Protein AF-A0A377DMY7-F1 (afdb_monomer)

Nearest PDB structures (foldseek):
  2g7j-assembly1_A  TM=8.864E-01  e=1.315E-08  Salmonella enterica 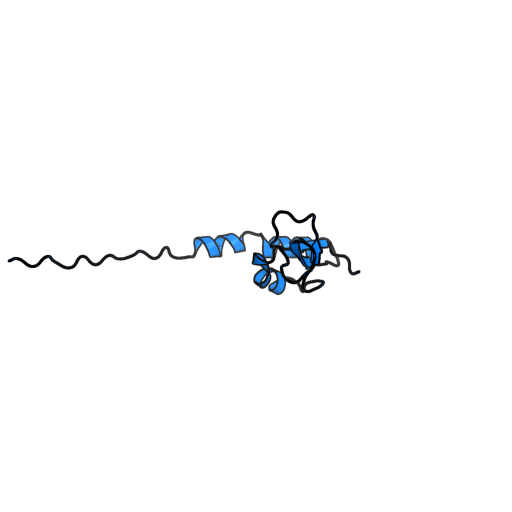subsp. enterica serovar Typhimurium str. LT2
  3ta1-assembly2_E  TM=4.913E-01  e=4.124E-01  Archaeoglobus fulgidus DSM 4304
  7u8r-assembly1_a  TM=4.208E-01  e=3.130E+00  Sus scrofa

Organism: Escherichia coli (NCBI:txid562)

InterPro domains:
  IPR018994 Protein of unknown function DUF2002 [PF09400] (1-67)

Secondary structure (DSSP, 8-state):
-----EEE-GGGHHHHHHH---SSS-EEETT-SSSPB-TTSSS--EEEEEE--SSHHHHHHHHHHHHSTHHHHHHHTS--------PPPPPP-

Mean predicted aligned error: 11.53 Å

Solvent-accessible surface area (backbone atoms only — not comparable to full-atom values): 5966 Å² total; per-residue (Å²): 135,78,68,66,73,48,70,40,58,65,93,44,45,75,64,49,53,77,71,45,72,59,73,44,88,66,43,76,38,70,84,48,83,91,40,56,72,39,83,89,53,99,54,92,23,14,35,27,33,28,30,50,59,97,44,69,69,56,45,53,53,46,49,44,73,68,70,30,74,74,60,53,53,64,67,70,65,57,76,77,79,76,80,76,78,78,82,75,82,83,80,88,128

Sequence (93 aa):
MGRTALVIHPTLKERSSTLAEPASDIKTCDHYQQFPLYLAGERHEHYGIPHGFSSRVALERYLNGLFGEASLKTRLAMPVAKRRVRLLPAGNG

pLDDT: mean 82.07, std 18.34, range [42.47, 97.31]

Radius of gyration: 21.54 Å; Cα contacts (8 Å, |Δi|>4): 104; chains: 1; bounding box: 71×44×38 Å

Structure (mmCIF, N/CA/C/O backbone):
data_AF-A0A377DMY7-F1
#
_entry.id   AF-A0A377DMY7-F1
#
loop_
_atom_site.group_PDB
_atom_site.id
_atom_site.type_symbol
_atom_site.label_atom_id
_atom_site.label_alt_id
_atom_site.label_comp_id
_atom_site.label_asym_id
_atom_site.label_entity_id
_atom_site.label_seq_id
_atom_site.pdbx_PDB_ins_code
_atom_site.Cartn_x
_atom_site.Cartn_y
_atom_site.Cartn_z
_atom_site.occupancy
_atom_site.B_iso_or_equiv
_atom_site.auth_seq_id
_atom_site.auth_comp_id
_atom_site.auth_asym_id
_atom_site.auth_atom_id
_atom_site.pdbx_PDB_model_num
ATOM 1 N N . MET A 1 1 ? 11.639 -5.507 -11.627 1.00 51.09 1 MET A N 1
ATOM 2 C CA . MET A 1 1 ? 10.595 -5.826 -10.628 1.00 51.09 1 MET A CA 1
ATOM 3 C C . MET A 1 1 ? 11.147 -5.495 -9.246 1.00 51.09 1 MET A C 1
ATOM 5 O O . MET A 1 1 ? 11.839 -6.317 -8.658 1.00 51.09 1 MET A O 1
ATOM 9 N N . GLY A 1 2 ? 10.970 -4.254 -8.778 1.00 56.12 2 GLY A N 1
ATOM 10 C CA . GLY A 1 2 ? 11.382 -3.863 -7.424 1.00 56.12 2 GLY A CA 1
ATOM 11 C C . GLY A 1 2 ? 10.622 -4.679 -6.373 1.00 56.12 2 GLY A C 1
ATOM 12 O O . GLY A 1 2 ? 9.496 -5.099 -6.622 1.00 56.12 2 GLY A O 1
ATOM 13 N N . ARG A 1 3 ? 11.248 -4.953 -5.224 1.00 75.38 3 ARG A N 1
ATOM 14 C CA . ARG A 1 3 ? 10.693 -5.791 -4.148 1.00 75.38 3 ARG A CA 1
ATOM 15 C C . ARG A 1 3 ? 9.424 -5.152 -3.566 1.00 75.38 3 ARG A C 1
ATOM 17 O O . ARG A 1 3 ? 9.512 -4.331 -2.658 1.00 75.38 3 ARG A O 1
ATOM 24 N N . THR A 1 4 ? 8.251 -5.513 -4.084 1.00 82.00 4 THR A N 1
ATOM 25 C CA . THR A 1 4 ? 6.975 -5.203 -3.427 1.00 82.00 4 THR A CA 1
ATOM 26 C C . THR A 1 4 ? 6.898 -6.019 -2.144 1.00 82.00 4 THR A C 1
ATOM 28 O O . THR A 1 4 ? 6.893 -7.246 -2.191 1.00 82.00 4 THR A O 1
ATOM 31 N N . ALA A 1 5 ? 6.863 -5.338 -1.005 1.00 86.25 5 ALA A N 1
ATOM 32 C CA . ALA A 1 5 ? 6.738 -5.969 0.306 1.00 86.25 5 ALA A CA 1
ATOM 33 C C . ALA A 1 5 ? 5.286 -5.955 0.805 1.00 86.25 5 ALA A C 1
ATOM 35 O O . ALA A 1 5 ? 4.889 -6.831 1.567 1.00 86.25 5 ALA A O 1
ATOM 36 N N . LEU A 1 6 ? 4.500 -4.964 0.376 1.00 93.88 6 LEU A N 1
ATOM 37 C CA . LEU A 1 6 ? 3.115 -4.771 0.792 1.00 93.88 6 LEU A CA 1
ATOM 38 C C . LEU A 1 6 ? 2.305 -4.134 -0.341 1.00 93.88 6 LEU A C 1
ATOM 40 O O . LE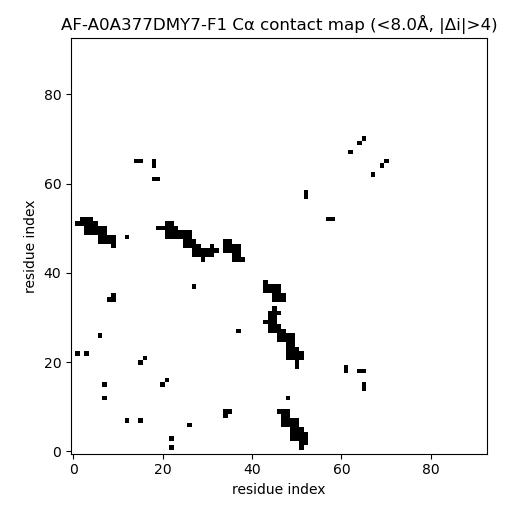U A 1 6 ? 2.844 -3.366 -1.136 1.00 93.88 6 LEU A O 1
ATOM 44 N N . VAL A 1 7 ? 1.008 -4.428 -0.392 1.00 96.31 7 VAL A N 1
ATOM 45 C CA . VAL A 1 7 ? 0.050 -3.758 -1.278 1.00 96.31 7 VAL A CA 1
ATOM 46 C C . VAL A 1 7 ? -1.033 -3.121 -0.416 1.00 96.31 7 VAL A C 1
ATOM 48 O O . VAL A 1 7 ? -1.642 -3.791 0.414 1.00 96.31 7 VAL A O 1
ATOM 51 N N . ILE A 1 8 ? -1.235 -1.816 -0.587 1.00 96.75 8 ILE A N 1
ATOM 52 C CA . ILE A 1 8 ? -2.147 -1.000 0.216 1.00 96.75 8 ILE A CA 1
ATOM 53 C C . ILE A 1 8 ? -3.447 -0.748 -0.536 1.00 96.75 8 ILE A C 1
ATOM 55 O O . ILE A 1 8 ? -3.451 -0.493 -1.744 1.00 96.75 8 ILE A O 1
ATOM 59 N N . HIS A 1 9 ? -4.556 -0.814 0.200 1.00 97.19 9 HIS A N 1
ATOM 60 C CA . HIS A 1 9 ? -5.879 -0.538 -0.337 1.00 97.19 9 HIS A CA 1
ATOM 61 C C . HIS A 1 9 ? -5.979 0.922 -0.827 1.00 97.19 9 HIS A C 1
ATOM 63 O O . HIS A 1 9 ? -5.608 1.829 -0.076 1.00 97.19 9 HIS A O 1
ATOM 69 N N . PRO A 1 10 ? -6.523 1.193 -2.031 1.00 96.31 10 PRO A N 1
ATOM 70 C CA . PRO A 1 10 ? -6.556 2.541 -2.612 1.00 96.31 10 PRO A CA 1
ATOM 71 C C . PRO A 1 10 ? -7.245 3.615 -1.758 1.00 96.31 10 PRO A C 1
ATOM 73 O O . PRO A 1 10 ? -6.914 4.790 -1.876 1.00 96.31 10 PRO A O 1
ATOM 76 N N . THR A 1 11 ? -8.151 3.239 -0.850 1.00 96.06 11 THR A N 1
ATOM 77 C CA . THR A 1 11 ? -8.782 4.184 0.100 1.00 96.06 11 THR A CA 1
ATOM 78 C C . THR A 1 11 ? -7.797 4.826 1.074 1.00 96.06 11 THR A C 1
ATOM 80 O O . THR A 1 11 ? -8.119 5.843 1.680 1.00 96.06 11 THR A O 1
ATOM 83 N N . LEU A 1 12 ? -6.608 4.246 1.246 1.00 95.75 12 LEU A N 1
ATOM 84 C CA . LEU A 1 12 ? -5.554 4.790 2.094 1.00 95.75 12 LEU A CA 1
ATOM 85 C C . LEU A 1 12 ? -4.521 5.607 1.310 1.00 95.75 12 LEU A C 1
ATOM 87 O O . LEU A 1 12 ? -3.606 6.119 1.947 1.00 95.75 12 LEU A O 1
ATOM 91 N N . LYS A 1 13 ? -4.677 5.771 -0.018 1.00 95.00 13 LYS A N 1
ATOM 92 C CA . LYS A 1 13 ? -3.685 6.380 -0.928 1.00 95.00 13 LYS A CA 1
ATOM 93 C C . LYS A 1 13 ? -3.037 7.639 -0.362 1.00 95.00 13 LYS A C 1
ATOM 95 O O . LYS A 1 13 ? -1.819 7.690 -0.224 1.00 95.00 13 LYS A O 1
ATOM 100 N N . GLU A 1 14 ? -3.85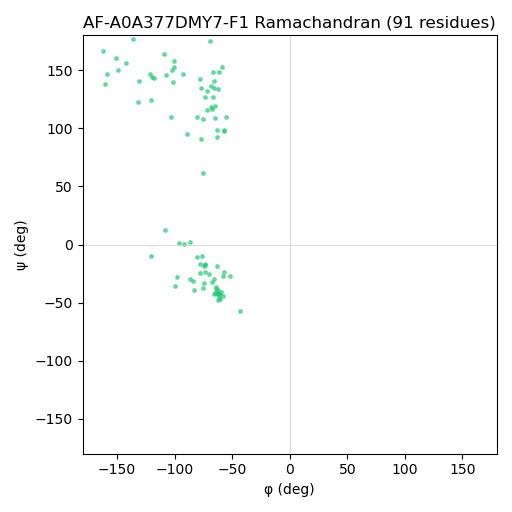1 8.631 -0.010 1.00 94.38 14 GLU A N 1
ATOM 101 C CA . GLU A 1 14 ? -3.362 9.929 0.465 1.00 94.38 14 GLU A CA 1
ATOM 102 C C . GLU A 1 14 ? -2.474 9.778 1.700 1.00 94.38 14 GLU A C 1
ATOM 104 O O . GLU A 1 14 ? -1.386 10.342 1.758 1.00 94.38 14 GLU A O 1
ATOM 109 N N . ARG A 1 15 ? -2.889 8.950 2.663 1.00 94.00 15 ARG A N 1
ATOM 110 C CA . ARG A 1 15 ? -2.124 8.719 3.888 1.00 94.00 15 ARG A CA 1
ATOM 111 C C . ARG A 1 15 ? -0.910 7.822 3.670 1.00 94.00 15 ARG A C 1
ATOM 113 O O . ARG A 1 15 ? 0.118 8.039 4.297 1.00 94.00 15 ARG A O 1
ATOM 120 N N . SER A 1 16 ? -1.007 6.804 2.821 1.00 95.38 16 SER A N 1
ATOM 121 C CA . SER A 1 16 ? 0.143 5.957 2.498 1.00 95.38 16 SER A CA 1
ATOM 122 C C . SER A 1 16 ? 1.252 6.753 1.814 1.00 95.38 16 SER A C 1
ATOM 124 O O . SER A 1 16 ? 2.418 6.573 2.159 1.00 95.38 16 SER A O 1
ATOM 126 N N . SER A 1 17 ? 0.893 7.662 0.902 1.00 94.88 17 SER A N 1
ATOM 127 C CA . SER A 1 17 ? 1.849 8.466 0.134 1.00 94.88 17 SER A CA 1
ATOM 128 C C . SER A 1 17 ? 2.582 9.509 0.980 1.00 94.88 17 SER A C 1
ATOM 130 O O . SER A 1 17 ? 3.706 9.862 0.647 1.00 94.88 17 SER A O 1
ATOM 132 N N . THR A 1 18 ? 2.016 9.972 2.102 1.00 95.50 18 THR A N 1
ATOM 133 C CA . THR A 1 18 ? 2.754 10.855 3.029 1.00 95.50 18 THR A CA 1
ATOM 134 C C . THR A 1 18 ? 3.822 10.118 3.837 1.00 95.50 18 THR A C 1
ATOM 136 O O . THR A 1 18 ? 4.711 10.758 4.396 1.00 95.50 18 THR A O 1
ATOM 139 N N . LEU A 1 19 ? 3.743 8.785 3.918 1.00 96.19 19 LEU A N 1
ATOM 140 C CA . LEU A 1 19 ? 4.656 7.952 4.705 1.00 96.19 19 LEU A CA 1
ATOM 141 C C . LEU A 1 19 ? 5.749 7.301 3.853 1.00 96.19 19 LEU A C 1
ATOM 143 O O . LEU A 1 19 ? 6.869 7.131 4.335 1.00 96.19 19 LEU A O 1
ATOM 147 N N . ALA A 1 20 ? 5.433 6.902 2.619 1.00 95.25 20 ALA A N 1
ATOM 148 C CA . ALA A 1 20 ? 6.403 6.365 1.669 1.00 95.25 20 ALA A CA 1
ATOM 149 C C . ALA A 1 20 ? 5.896 6.476 0.227 1.00 95.25 20 ALA A C 1
ATOM 151 O O . ALA A 1 20 ? 4.711 6.268 -0.037 1.00 95.25 20 ALA A O 1
ATOM 152 N N . GLU A 1 21 ? 6.820 6.694 -0.707 1.00 95.06 21 GLU A N 1
ATOM 153 C CA . GLU A 1 21 ? 6.519 6.642 -2.137 1.00 95.06 21 GLU A CA 1
ATOM 154 C C . GLU A 1 21 ? 6.122 5.207 -2.552 1.00 95.06 21 GLU A C 1
ATOM 156 O O . GLU A 1 21 ? 6.764 4.236 -2.119 1.00 95.06 21 GLU A O 1
ATOM 161 N N . PRO A 1 22 ? 5.056 5.025 -3.350 1.00 95.56 22 PRO A N 1
ATOM 162 C CA . PRO A 1 22 ? 4.741 3.743 -3.967 1.00 95.56 22 PRO A CA 1
ATOM 163 C C . PRO A 1 22 ? 5.869 3.229 -4.872 1.00 95.56 22 PRO A C 1
ATOM 165 O O . PRO A 1 22 ? 6.625 3.984 -5.471 1.00 95.56 22 PRO A O 1
A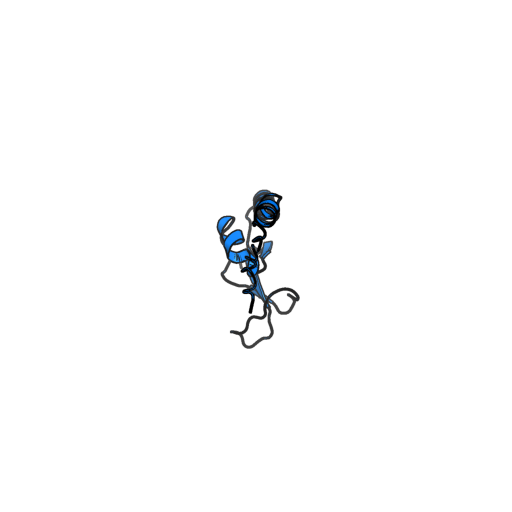TOM 168 N N . ALA A 1 23 ? 5.961 1.909 -5.021 1.00 94.56 23 ALA A N 1
ATOM 169 C CA . ALA A 1 23 ? 6.867 1.282 -5.983 1.00 94.56 23 ALA A CA 1
ATOM 170 C C . ALA A 1 23 ? 6.372 1.424 -7.439 1.00 94.56 23 ALA A C 1
ATOM 172 O O . ALA A 1 23 ? 7.168 1.322 -8.371 1.00 94.56 23 ALA A O 1
ATOM 173 N N . SER A 1 24 ? 5.064 1.612 -7.620 1.00 93.56 24 SER A N 1
ATOM 174 C CA . SER A 1 24 ? 4.384 1.977 -8.866 1.00 93.56 24 SER A CA 1
ATOM 175 C C . SER A 1 24 ? 2.986 2.512 -8.539 1.00 93.56 24 SER A C 1
ATOM 177 O O . SER A 1 24 ? 2.500 2.314 -7.424 1.00 93.56 24 SER A O 1
ATOM 179 N N . ASP A 1 25 ? 2.319 3.143 -9.507 1.00 92.12 25 ASP A N 1
ATOM 180 C CA . ASP A 1 25 ? 0.990 3.736 -9.294 1.00 92.12 25 ASP A CA 1
ATOM 181 C C . ASP A 1 25 ? -0.070 2.706 -8.894 1.00 92.12 25 ASP A C 1
ATOM 183 O O . ASP A 1 25 ? -0.855 2.923 -7.968 1.00 92.12 25 ASP A O 1
ATOM 187 N N . ILE A 1 26 ? -0.091 1.575 -9.601 1.00 93.81 26 ILE A N 1
ATOM 188 C CA . ILE A 1 26 ? -1.021 0.474 -9.370 1.00 93.81 26 ILE A CA 1
ATOM 189 C C . ILE A 1 26 ? -0.331 -0.874 -9.569 1.00 93.81 26 ILE A C 1
ATOM 191 O O . ILE A 1 26 ? 0.653 -1.002 -10.303 1.00 93.81 26 ILE A O 1
ATOM 195 N N . LYS A 1 27 ? -0.890 -1.896 -8.925 1.00 94.44 27 LYS A N 1
ATOM 196 C CA . LYS A 1 27 ? -0.643 -3.310 -9.192 1.00 94.44 27 LYS A CA 1
ATOM 197 C C . LYS A 1 27 ? -1.985 -4.021 -9.280 1.00 94.44 27 LYS A C 1
ATOM 199 O O . LYS A 1 27 ? -2.743 -3.980 -8.312 1.00 94.44 27 LYS A O 1
ATOM 204 N N . THR A 1 28 ? -2.251 -4.673 -10.408 1.00 95.38 28 THR A N 1
ATOM 205 C CA . THR A 1 28 ? -3.448 -5.494 -10.605 1.00 95.38 28 THR A CA 1
ATOM 206 C C . THR A 1 28 ? -3.178 -6.958 -10.243 1.00 95.38 28 THR A C 1
ATOM 208 O O . THR A 1 28 ? -2.046 -7.443 -10.360 1.00 95.38 28 THR A O 1
ATOM 211 N N . CYS A 1 29 ? -4.191 -7.642 -9.712 1.00 93.56 29 CYS A N 1
ATOM 212 C CA . CYS A 1 29 ? -4.179 -9.070 -9.396 1.00 93.56 29 CYS A CA 1
ATOM 213 C C . CYS A 1 29 ? -5.621 -9.583 -9.260 1.00 93.56 29 CYS A C 1
ATOM 215 O O . CYS A 1 29 ? -6.462 -8.939 -8.635 1.00 93.56 29 CYS A O 1
ATOM 217 N N . ASP A 1 30 ? -5.900 -10.759 -9.808 1.00 94.25 30 ASP A N 1
ATOM 218 C CA . ASP A 1 30 ? -7.180 -11.468 -9.686 1.00 94.25 30 ASP A CA 1
ATOM 219 C C . ASP A 1 30 ? -7.390 -12.119 -8.305 1.00 94.25 30 ASP A C 1
ATOM 221 O O . ASP A 1 30 ? -8.520 -12.387 -7.909 1.00 94.25 30 ASP A O 1
ATOM 225 N N . HIS A 1 31 ? -6.326 -12.321 -7.523 1.00 94.25 31 HIS A N 1
ATOM 226 C CA . HIS A 1 31 ? -6.425 -12.876 -6.168 1.00 94.25 31 HIS A CA 1
ATOM 227 C C . HIS A 1 31 ? -6.830 -11.849 -5.094 1.00 94.25 31 HIS A C 1
ATOM 229 O O . HIS A 1 31 ? -7.099 -12.235 -3.953 1.00 94.25 31 HIS A O 1
ATOM 235 N N . TYR A 1 32 ? -6.855 -10.544 -5.390 1.00 94.12 32 TYR A N 1
ATOM 236 C CA . TYR A 1 32 ? -7.259 -9.551 -4.390 1.00 94.12 32 TYR A CA 1
ATOM 237 C C . TYR A 1 32 ? -8.780 -9.490 -4.285 1.00 94.12 32 TYR A C 1
ATOM 239 O O . TYR A 1 32 ? -9.445 -8.962 -5.158 1.00 94.12 32 TYR A O 1
ATOM 247 N N . GLN A 1 33 ? -9.337 -9.974 -3.178 1.00 89.38 33 GLN A N 1
ATOM 248 C CA . GLN A 1 33 ? -10.795 -10.039 -3.022 1.00 89.38 33 GLN A CA 1
ATOM 249 C C . GLN A 1 33 ? -11.417 -8.751 -2.468 1.00 89.38 33 GLN A C 1
ATOM 251 O O . GLN A 1 33 ? -12.579 -8.465 -2.724 1.00 89.38 33 GLN A O 1
ATOM 256 N N . GLN A 1 34 ? -10.670 -8.001 -1.652 1.00 94.75 34 GLN A N 1
ATOM 257 C CA . GLN A 1 34 ? -11.179 -6.841 -0.899 1.00 94.75 34 GLN A CA 1
ATOM 258 C C . GLN A 1 34 ? -10.674 -5.503 -1.451 1.00 94.75 34 GLN A C 1
ATOM 260 O O . GLN A 1 34 ? -10.775 -4.482 -0.784 1.00 94.75 34 GLN A O 1
ATOM 265 N N . PHE A 1 35 ? -10.083 -5.522 -2.643 1.00 96.62 35 PHE A N 1
ATOM 266 C CA . PHE A 1 35 ? -9.598 -4.336 -3.341 1.00 96.62 35 PHE A CA 1
ATOM 267 C C . PHE A 1 35 ? -10.615 -3.937 -4.419 1.00 96.62 35 PHE A C 1
ATOM 269 O O . PHE A 1 35 ? -11.416 -4.770 -4.835 1.00 96.62 35 PHE A O 1
ATOM 276 N N . PRO A 1 36 ? -10.641 -2.683 -4.886 1.00 96.88 36 PRO A N 1
ATOM 277 C CA . PRO A 1 36 ? -11.529 -2.279 -5.973 1.00 96.88 36 PRO A CA 1
ATOM 278 C C . PRO A 1 36 ? -11.150 -2.948 -7.304 1.00 96.88 36 PRO A C 1
ATOM 280 O O . PRO A 1 36 ? -9.974 -3.204 -7.570 1.00 96.88 36 PRO A O 1
ATOM 283 N N . LEU A 1 37 ? -12.156 -3.206 -8.146 1.00 96.19 37 LEU A N 1
ATOM 284 C CA . LEU A 1 37 ? -11.964 -3.700 -9.512 1.00 96.19 37 LEU A CA 1
ATOM 285 C C . LEU A 1 37 ? -11.266 -2.650 -10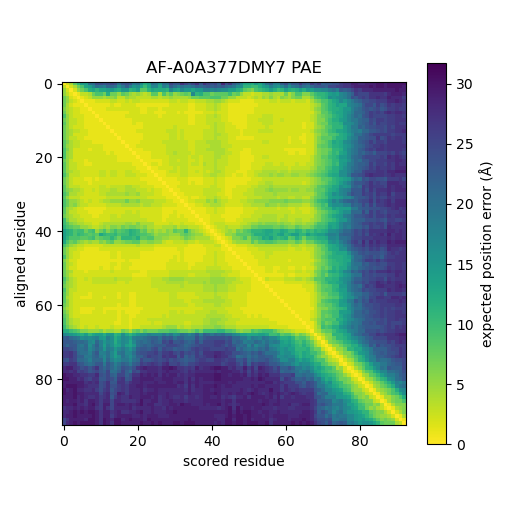.380 1.00 96.19 37 LEU A C 1
ATOM 287 O O . LEU A 1 37 ? -11.564 -1.455 -10.302 1.00 96.19 37 LEU A O 1
ATOM 291 N N . TYR A 1 38 ? -10.355 -3.103 -11.235 1.00 95.31 38 TYR A N 1
ATOM 292 C CA . TYR A 1 38 ? -9.677 -2.266 -12.212 1.00 95.31 38 TYR A CA 1
ATOM 293 C C . TYR A 1 38 ? -10.467 -2.226 -13.521 1.00 95.31 38 TYR A C 1
ATOM 295 O O . TYR A 1 38 ? -10.335 -3.093 -14.377 1.00 95.31 38 TYR A O 1
ATOM 303 N N . LEU A 1 39 ? -11.297 -1.194 -13.677 1.00 92.69 39 LEU A N 1
ATOM 304 C CA . LEU A 1 39 ? -12.237 -1.080 -14.800 1.00 92.69 39 LEU A CA 1
ATOM 305 C C . LEU A 1 39 ? -11.592 -0.662 -16.132 1.00 92.69 39 LEU A C 1
ATOM 307 O O . LEU A 1 39 ? -12.259 -0.683 -17.158 1.00 92.69 39 LEU A O 1
ATOM 311 N N . ALA A 1 40 ? -10.325 -0.244 -16.119 1.00 90.25 40 ALA A N 1
ATOM 312 C CA . ALA A 1 40 ? -9.615 0.210 -17.315 1.00 90.25 40 ALA A CA 1
ATOM 313 C C . ALA A 1 40 ? -8.840 -0.913 -18.033 1.00 90.25 40 ALA A C 1
ATOM 315 O O . ALA A 1 40 ? -8.171 -0.645 -19.027 1.00 90.25 40 ALA A O 1
ATOM 316 N N . GLY A 1 41 ? -8.892 -2.148 -17.521 1.00 84.12 41 GLY A N 1
ATOM 317 C CA . GLY A 1 41 ? -8.265 -3.317 -18.136 1.00 84.12 41 GLY A CA 1
ATOM 318 C C . GLY A 1 41 ? -9.284 -4.294 -18.723 1.00 84.12 41 GLY A C 1
ATOM 319 O O . GLY A 1 41 ? -10.455 -4.283 -18.364 1.00 84.12 41 GLY A O 1
ATOM 320 N N . GLU A 1 42 ? -8.807 -5.196 -19.581 1.00 83.81 42 GLU A N 1
ATOM 321 C CA . GLU A 1 42 ? -9.615 -6.261 -20.206 1.00 83.81 42 GLU A CA 1
ATOM 322 C C . GLU A 1 42 ? -9.979 -7.402 -19.234 1.00 83.81 42 GLU A C 1
ATOM 324 O O . GLU A 1 42 ? -10.845 -8.232 -19.508 1.00 83.81 42 GLU A O 1
ATOM 329 N N . ARG A 1 43 ? -9.276 -7.490 -18.098 1.00 88.06 43 ARG A N 1
ATOM 330 C CA . ARG A 1 43 ? -9.403 -8.580 -17.123 1.00 88.06 43 ARG A CA 1
ATOM 331 C C . ARG A 1 43 ? -10.126 -8.097 -15.870 1.00 88.06 43 ARG A C 1
ATOM 333 O O . ARG A 1 43 ? -9.916 -6.974 -15.424 1.00 88.06 43 ARG A O 1
ATOM 340 N N . HIS A 1 44 ? -10.905 -8.991 -15.259 1.00 90.50 44 HIS A N 1
ATOM 341 C CA . HIS A 1 44 ? -11.557 -8.777 -13.960 1.00 90.50 44 HIS A CA 1
ATOM 342 C C . HIS A 1 44 ? -10.539 -8.889 -12.816 1.00 90.50 44 HIS A C 1
ATOM 344 O O . HIS A 1 44 ? -10.600 -9.782 -11.975 1.00 90.50 44 HIS A O 1
ATOM 350 N N . GLU A 1 45 ? -9.553 -8.002 -12.833 1.00 95.81 45 GLU A N 1
ATOM 351 C CA . GLU A 1 45 ? -8.520 -7.910 -11.814 1.00 95.81 45 GLU A CA 1
ATOM 352 C C . GLU A 1 45 ? -8.842 -6.769 -10.859 1.00 95.81 45 GLU A C 1
ATOM 354 O O . GLU A 1 45 ? -9.471 -5.769 -11.208 1.00 95.81 45 GLU A O 1
ATOM 359 N N . HIS A 1 46 ? -8.364 -6.902 -9.636 1.00 97.31 46 HIS A N 1
ATOM 360 C CA . HIS A 1 46 ? -8.473 -5.875 -8.619 1.00 97.31 46 HIS A CA 1
ATOM 361 C C . HIS A 1 46 ? -7.134 -5.154 -8.483 1.00 97.31 46 HIS A C 1
ATOM 363 O O . HIS A 1 46 ? -6.083 -5.755 -8.709 1.00 97.31 46 HIS A O 1
ATOM 369 N N . TYR A 1 47 ? -7.145 -3.871 -8.115 1.00 97.12 47 TYR A N 1
ATOM 370 C CA . TYR A 1 47 ? -5.920 -3.072 -8.037 1.00 97.12 47 TYR A CA 1
ATOM 371 C C . TYR A 1 47 ? -5.632 -2.559 -6.633 1.00 97.12 47 TYR A C 1
ATOM 373 O O . TYR A 1 47 ? -6.526 -2.136 -5.904 1.00 97.12 47 TYR A O 1
ATOM 381 N N . GLY A 1 48 ? -4.348 -2.531 -6.291 1.00 96.94 48 GLY A N 1
ATOM 382 C CA . GLY A 1 48 ? -3.827 -1.900 -5.085 1.00 96.94 48 GLY A CA 1
ATOM 383 C C . GLY A 1 48 ? -2.568 -1.091 -5.362 1.00 96.94 48 GLY A C 1
ATOM 384 O O . GLY A 1 48 ? -2.061 -1.076 -6.483 1.00 96.94 48 GLY A O 1
ATOM 385 N N . ILE A 1 49 ? -2.063 -0.422 -4.328 1.00 97.25 49 ILE A N 1
ATOM 386 C CA . ILE A 1 49 ? -0.885 0.447 -4.415 1.00 97.25 49 ILE A CA 1
ATOM 387 C C . ILE A 1 49 ? 0.312 -0.303 -3.817 1.00 97.25 49 ILE A C 1
ATOM 389 O O . ILE A 1 49 ? 0.329 -0.555 -2.607 1.00 97.25 49 ILE A O 1
ATOM 393 N N . PRO A 1 50 ? 1.290 -0.736 -4.628 1.00 97.00 50 PRO A N 1
ATOM 394 C CA . PRO A 1 50 ? 2.428 -1.493 -4.128 1.00 97.00 50 PRO A CA 1
ATOM 395 C C . PRO A 1 50 ? 3.439 -0.582 -3.427 1.00 97.00 50 PRO A C 1
ATOM 397 O O . PRO A 1 50 ? 3.852 0.434 -3.973 1.00 97.00 50 PRO A O 1
ATOM 400 N N . HIS A 1 51 ? 3.921 -1.002 -2.260 1.00 96.38 51 HIS A N 1
ATOM 401 C CA . HIS A 1 51 ? 5.034 -0.373 -1.550 1.00 96.38 51 HIS A CA 1
ATOM 402 C C . HIS A 1 51 ? 6.191 -1.360 -1.366 1.00 96.38 51 HIS A C 1
ATOM 404 O O . HIS A 1 51 ? 6.001 -2.564 -1.149 1.00 96.38 51 HIS A O 1
ATOM 410 N N . GLY A 1 52 ? 7.411 -0.834 -1.455 1.00 94.94 52 GLY A N 1
ATOM 411 C CA . GLY A 1 52 ? 8.649 -1.560 -1.195 1.00 94.94 52 GLY A CA 1
ATOM 412 C C . GLY A 1 52 ? 9.438 -0.890 -0.076 1.00 94.94 52 GLY A C 1
ATOM 413 O O . GLY A 1 52 ? 9.420 0.330 0.056 1.00 94.94 52 GLY A O 1
ATOM 414 N N . PHE A 1 53 ? 10.148 -1.687 0.720 1.00 93.94 53 PHE A N 1
ATOM 415 C CA . PHE A 1 53 ? 10.963 -1.192 1.829 1.00 93.94 53 PHE A CA 1
ATOM 416 C C . PHE A 1 53 ? 12.357 -1.808 1.772 1.00 93.94 53 PHE A C 1
ATOM 418 O O . PHE A 1 53 ? 12.520 -2.993 1.477 1.00 93.94 53 PHE A O 1
ATOM 425 N N . SER A 1 54 ? 13.374 -1.002 2.071 1.00 90.81 54 SER A N 1
ATOM 426 C CA . SER A 1 54 ? 14.772 -1.444 2.106 1.00 90.81 54 SER A CA 1
ATOM 427 C C . SER A 1 54 ? 15.127 -2.217 3.379 1.00 90.81 54 SER A C 1
ATOM 429 O O . SER A 1 54 ? 16.139 -2.912 3.407 1.00 90.81 54 SER A O 1
ATOM 431 N N . SER A 1 55 ? 14.306 -2.115 4.429 1.00 92.94 55 SER A N 1
ATOM 432 C CA . SER A 1 55 ? 14.515 -2.799 5.704 1.00 92.94 55 SER A CA 1
ATOM 433 C C . SER A 1 55 ? 13.199 -3.110 6.415 1.00 92.94 55 SER A C 1
ATOM 435 O O . SER A 1 55 ? 12.171 -2.470 6.182 1.00 92.94 55 SER A O 1
ATOM 437 N N . ARG A 1 56 ? 13.260 -4.062 7.352 1.00 93.50 56 ARG A N 1
ATOM 438 C CA . ARG A 1 56 ? 12.155 -4.384 8.263 1.00 93.50 56 ARG A CA 1
ATOM 439 C C . ARG A 1 56 ? 11.746 -3.185 9.124 1.00 93.50 56 ARG A C 1
ATOM 441 O O . ARG A 1 56 ? 10.560 -2.927 9.276 1.00 93.50 56 ARG A O 1
ATOM 448 N N . VAL A 1 57 ? 12.717 -2.416 9.617 1.00 96.06 57 VAL A N 1
ATOM 449 C CA . VAL A 1 57 ? 12.466 -1.230 10.455 1.00 96.06 57 VAL A CA 1
ATOM 450 C C . VAL A 1 57 ? 11.667 -0.165 9.695 1.00 96.06 57 VAL A C 1
ATOM 452 O O . VAL A 1 57 ? 10.774 0.457 10.265 1.00 96.06 57 VAL A O 1
ATOM 455 N N . ALA A 1 58 ? 11.947 0.040 8.402 1.00 94.12 58 ALA A N 1
ATOM 456 C CA . ALA A 1 58 ? 11.181 0.972 7.573 1.00 94.12 58 ALA A CA 1
ATOM 457 C C . ALA A 1 58 ? 9.725 0.511 7.387 1.00 94.12 58 ALA A C 1
ATOM 459 O O . ALA A 1 58 ? 8.810 1.321 7.529 1.00 94.12 58 ALA A O 1
ATOM 460 N N . LEU A 1 59 ? 9.511 -0.789 7.148 1.00 94.31 59 LEU A N 1
ATOM 461 C CA . LEU A 1 59 ? 8.172 -1.378 7.074 1.00 94.31 59 LEU A CA 1
ATOM 462 C C . LEU A 1 59 ? 7.407 -1.215 8.399 1.00 94.31 59 LEU A C 1
ATOM 464 O O . LEU A 1 59 ? 6.259 -0.786 8.390 1.00 94.31 59 LEU A O 1
ATOM 468 N N . GLU A 1 60 ? 8.033 -1.506 9.540 1.00 94.69 60 GLU A N 1
ATOM 469 C CA . GLU A 1 60 ? 7.396 -1.381 10.861 1.00 94.69 60 GLU A CA 1
ATOM 470 C C . GLU A 1 60 ? 6.993 0.069 11.171 1.00 94.69 60 GLU A C 1
ATOM 472 O O . GLU A 1 60 ? 5.873 0.321 11.621 1.00 94.69 60 GLU A O 1
ATOM 477 N N . ARG A 1 61 ? 7.860 1.045 10.862 1.00 94.44 61 ARG A N 1
ATOM 478 C CA . ARG A 1 61 ? 7.535 2.477 10.997 1.00 94.44 61 ARG A CA 1
ATOM 479 C C . ARG A 1 61 ? 6.374 2.887 10.100 1.00 94.44 61 ARG A C 1
ATOM 481 O O . ARG A 1 61 ? 5.491 3.612 10.551 1.00 94.44 61 ARG A O 1
ATOM 488 N N . TYR A 1 62 ? 6.368 2.411 8.858 1.00 95.06 62 TYR A N 1
ATOM 489 C CA . TYR A 1 62 ? 5.298 2.683 7.908 1.00 95.06 62 TYR A CA 1
ATOM 490 C C . TYR A 1 62 ? 3.955 2.129 8.400 1.00 95.06 62 TYR A C 1
ATOM 492 O O . TYR A 1 62 ? 2.967 2.858 8.440 1.00 95.06 62 TYR A O 1
ATOM 500 N N . LEU A 1 63 ? 3.927 0.871 8.855 1.00 94.69 63 LEU A N 1
ATOM 501 C CA . LEU A 1 63 ? 2.725 0.247 9.412 1.00 94.69 63 LEU A CA 1
ATOM 502 C C . LEU A 1 63 ? 2.221 0.989 10.654 1.00 94.69 63 LEU A C 1
ATOM 504 O O . LEU A 1 63 ? 1.021 1.236 10.765 1.00 94.69 63 LEU A O 1
ATOM 508 N N . ASN A 1 64 ? 3.118 1.404 11.553 1.00 94.25 64 ASN A N 1
ATOM 509 C CA . ASN A 1 64 ? 2.732 2.195 12.719 1.00 94.25 64 ASN A CA 1
ATOM 510 C C . ASN A 1 64 ? 2.181 3.577 12.318 1.00 94.25 64 ASN A C 1
ATOM 512 O O . ASN A 1 64 ? 1.151 4.009 12.828 1.00 94.25 64 ASN A O 1
ATOM 516 N N . GLY A 1 65 ? 2.798 4.259 11.350 1.00 93.38 65 GLY A N 1
ATOM 517 C CA . GLY A 1 65 ? 2.292 5.541 10.849 1.00 93.38 65 GLY A CA 1
ATOM 518 C C . GLY A 1 65 ? 0.924 5.421 10.168 1.00 93.38 65 GLY A C 1
ATOM 519 O O . GLY A 1 65 ? 0.075 6.307 10.312 1.00 93.38 65 GLY A O 1
ATOM 520 N N . LEU A 1 66 ? 0.687 4.319 9.450 1.00 93.12 66 LEU A N 1
ATOM 521 C CA . LEU A 1 66 ? -0.527 4.098 8.666 1.00 93.12 66 LEU A CA 1
ATOM 522 C C . LEU A 1 66 ? -1.698 3.570 9.510 1.00 93.12 66 LEU A C 1
ATOM 524 O O . LEU A 1 66 ? -2.830 4.008 9.313 1.00 93.12 66 LEU A O 1
ATOM 528 N N . PHE A 1 67 ? -1.436 2.679 10.469 1.00 90.75 67 PHE 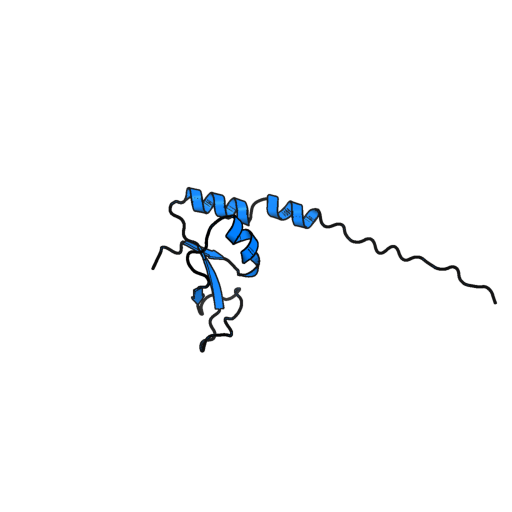A N 1
ATOM 529 C CA . PHE A 1 67 ? -2.471 1.966 11.233 1.00 90.75 67 PHE A CA 1
ATOM 530 C C . PHE A 1 67 ? -2.419 2.190 12.751 1.00 90.75 67 PHE A C 1
ATOM 532 O O . PHE A 1 67 ? -3.358 1.808 13.446 1.00 90.75 67 PHE A O 1
ATOM 539 N N . GLY A 1 68 ? -1.364 2.815 13.277 1.00 84.75 68 GLY A N 1
ATOM 540 C CA . GLY A 1 68 ? -1.211 3.101 14.706 1.00 84.75 68 GLY A CA 1
ATOM 541 C C . GLY A 1 68 ? -2.178 4.166 15.242 1.00 84.75 68 GLY A C 1
ATOM 542 O O . GLY A 1 68 ? -2.938 4.802 14.502 1.00 84.75 68 GLY A O 1
ATOM 543 N N . GLU A 1 69 ? -2.133 4.377 16.561 1.00 64.94 69 GLU A N 1
ATOM 544 C CA . GLU A 1 69 ? -3.135 5.096 17.374 1.00 64.94 69 GLU A CA 1
ATOM 545 C C . GLU A 1 69 ? -3.523 6.503 16.886 1.00 64.94 69 GLU A C 1
ATOM 547 O O . GLU A 1 69 ? -4.658 6.941 17.099 1.00 64.94 69 GLU A O 1
ATOM 552 N N . ALA A 1 70 ? -2.637 7.209 16.176 1.00 56.94 70 ALA A N 1
ATOM 553 C CA . ALA A 1 70 ? -2.950 8.511 15.582 1.00 56.94 70 ALA A CA 1
ATOM 554 C C . ALA A 1 70 ? -4.149 8.449 14.610 1.00 56.94 70 ALA A C 1
ATOM 556 O O . ALA A 1 70 ? -4.892 9.421 14.484 1.00 56.94 70 ALA A O 1
ATOM 557 N N . SER A 1 71 ? -4.406 7.287 13.992 1.00 53.34 71 SER A N 1
ATOM 558 C CA . SER A 1 71 ? -5.566 7.067 13.117 1.00 53.34 71 SER A CA 1
ATOM 559 C C . SER A 1 71 ? -6.916 7.130 13.837 1.00 53.34 71 SER A C 1
ATOM 561 O O . SER A 1 71 ? -7.933 7.442 13.214 1.00 53.34 71 SER A O 1
ATOM 563 N N . LEU A 1 72 ? -6.957 6.766 15.121 1.00 53.06 72 LEU A N 1
ATOM 564 C CA . LEU A 1 72 ? -8.199 6.666 15.891 1.00 53.06 72 LEU A CA 1
ATOM 565 C C . LEU A 1 72 ? -8.610 8.027 16.460 1.00 53.06 72 LEU A C 1
ATOM 567 O O . LEU A 1 72 ? -9.802 8.327 16.525 1.00 53.06 72 LEU A O 1
ATOM 571 N N . LYS A 1 73 ? -7.641 8.896 16.783 1.00 48.91 73 LYS A N 1
ATOM 572 C CA . LYS A 1 73 ? -7.927 10.239 17.316 1.00 48.91 73 LYS A CA 1
ATOM 573 C C . LYS A 1 73 ? -8.673 11.124 16.313 1.00 48.91 73 LYS A C 1
ATOM 575 O O . LYS A 1 73 ? -9.610 11.807 16.709 1.00 48.91 73 LYS A O 1
ATOM 580 N N . THR A 1 74 ? -8.356 11.048 15.019 1.00 50.03 74 THR A N 1
ATOM 581 C CA . THR A 1 74 ? -9.075 11.816 13.982 1.00 50.03 74 THR A CA 1
ATOM 582 C C . THR A 1 74 ? -10.521 11.345 13.789 1.00 50.03 74 THR A C 1
ATOM 584 O O . THR A 1 74 ? -11.395 12.164 13.520 1.00 50.03 74 THR A O 1
ATOM 587 N N . ARG A 1 75 ? -10.812 10.048 13.982 1.00 50.97 75 ARG A N 1
ATOM 588 C CA . ARG A 1 75 ? -12.190 9.520 13.917 1.00 50.97 75 ARG A CA 1
ATOM 589 C C . ARG A 1 75 ? -13.026 9.885 15.147 1.00 50.97 75 ARG A C 1
ATOM 591 O O . ARG A 1 75 ? -14.220 10.118 15.008 1.00 50.97 75 ARG A O 1
ATOM 598 N N . LEU A 1 76 ? -12.406 9.968 16.324 1.00 50.44 76 LEU A N 1
ATOM 599 C CA . LEU A 1 76 ? -13.066 10.384 17.570 1.00 50.44 76 LEU A CA 1
ATOM 600 C C . LEU A 1 76 ? -13.260 11.907 17.673 1.00 50.44 76 LEU A C 1
ATOM 602 O O . LEU A 1 76 ? -14.162 12.356 18.372 1.00 50.44 76 LEU A O 1
ATOM 606 N N . ALA A 1 77 ? -12.445 12.700 16.973 1.00 51.56 77 ALA A N 1
ATOM 607 C CA . ALA A 1 77 ? -12.502 14.162 17.009 1.00 51.56 77 ALA A CA 1
ATOM 608 C C . ALA A 1 77 ? -13.495 14.791 16.013 1.00 51.56 77 ALA A C 1
ATOM 610 O O . ALA A 1 77 ? -13.590 16.016 15.961 1.00 51.56 77 ALA A O 1
ATOM 611 N N . MET A 1 78 ? -14.246 14.005 15.230 1.00 42.47 78 MET A N 1
ATOM 612 C CA . MET A 1 78 ? -15.333 14.564 14.421 1.00 42.47 78 MET A CA 1
ATOM 613 C C . MET A 1 78 ? -16.490 14.980 15.342 1.00 42.47 78 MET A C 1
ATOM 615 O O . MET A 1 78 ? -17.097 14.111 15.974 1.00 42.47 78 MET A O 1
ATOM 619 N N . PRO A 1 79 ? -16.840 16.277 15.443 1.00 51.56 79 PRO A N 1
ATOM 620 C CA . PRO A 1 79 ? -18.012 16.669 16.202 1.00 51.56 79 PRO A CA 1
ATOM 621 C C . PRO A 1 79 ? -19.245 16.092 15.504 1.00 51.56 79 PRO A C 1
ATOM 623 O O . PRO A 1 79 ? -19.538 16.429 14.357 1.00 51.56 79 PRO A O 1
ATOM 626 N N . VAL A 1 80 ? -19.991 15.230 16.201 1.00 56.69 80 VAL A N 1
ATOM 627 C CA . VAL A 1 80 ? -21.367 14.902 15.816 1.00 56.69 80 VAL A CA 1
ATOM 628 C C . VAL A 1 80 ? -22.107 16.230 15.732 1.00 56.69 80 VAL A C 1
ATOM 630 O O . VAL A 1 80 ? -22.323 16.894 16.748 1.00 56.69 80 VAL A O 1
ATOM 633 N N . ALA A 1 81 ? -22.449 16.649 14.514 1.00 51.78 81 ALA A N 1
ATOM 634 C CA . ALA A 1 81 ? -23.240 17.840 14.277 1.00 51.78 81 ALA A CA 1
ATOM 635 C C . ALA A 1 81 ? -24.569 17.688 15.031 1.00 51.78 81 ALA A C 1
ATOM 637 O O . ALA A 1 81 ? -25.489 17.008 14.575 1.00 51.78 81 ALA A O 1
ATOM 638 N N . LYS A 1 82 ? -24.674 18.300 16.217 1.00 54.00 82 LYS A N 1
ATOM 639 C CA . LYS A 1 82 ? -25.945 18.430 16.927 1.00 54.00 82 LYS A CA 1
ATOM 640 C C . LYS A 1 82 ? -26.852 19.284 16.047 1.00 54.00 82 LYS A C 1
ATOM 642 O O . LYS A 1 82 ? -26.750 20.510 16.047 1.00 54.00 82 LYS A O 1
ATOM 647 N N . ARG A 1 83 ? -27.737 18.635 15.282 1.00 46.59 83 ARG A N 1
ATOM 648 C CA . ARG A 1 83 ? -28.878 19.281 14.623 1.00 46.59 83 ARG A CA 1
ATOM 649 C C . ARG A 1 83 ? -29.708 19.960 15.708 1.00 46.59 83 ARG A C 1
ATOM 651 O O . ARG A 1 83 ? -30.503 19.324 16.393 1.00 46.59 83 ARG A O 1
ATOM 658 N N . ARG A 1 84 ? -29.501 21.262 15.890 1.00 53.41 84 ARG A N 1
ATOM 659 C CA . ARG A 1 84 ? -30.346 22.095 16.739 1.00 53.41 84 ARG A CA 1
ATOM 660 C C . ARG A 1 84 ? -31.627 22.370 15.954 1.00 53.41 84 ARG A C 1
ATOM 662 O O . ARG A 1 84 ? -31.679 23.303 15.158 1.00 53.41 84 ARG A O 1
ATOM 669 N N . VAL A 1 85 ? -32.632 21.514 16.127 1.00 53.41 85 VAL A N 1
ATOM 670 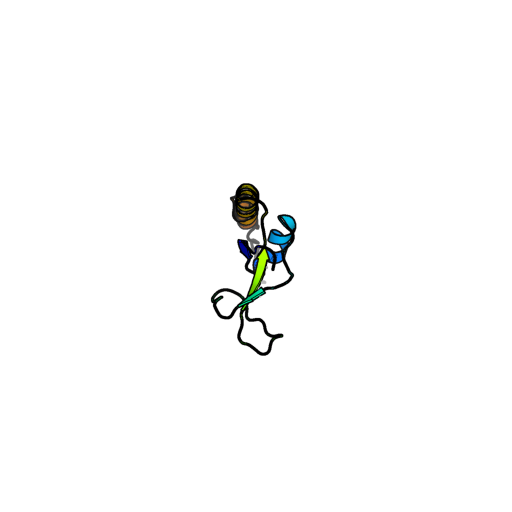C CA . VAL A 1 85 ? -33.987 21.769 15.625 1.00 53.41 85 VAL A CA 1
ATOM 671 C C . VAL A 1 85 ? -34.516 22.987 16.382 1.00 53.41 85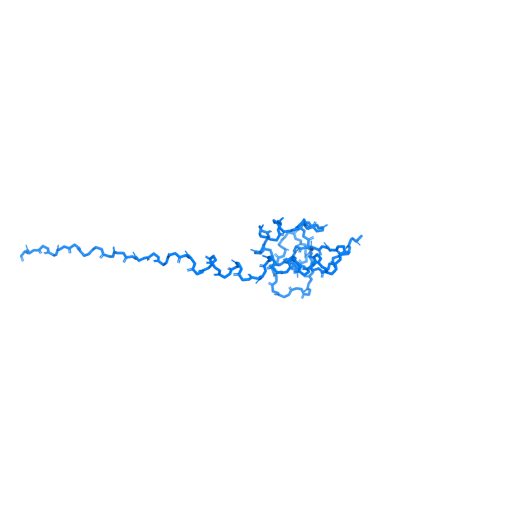 VAL A C 1
ATOM 673 O O . VAL A 1 85 ? -34.756 22.924 17.585 1.00 53.41 85 VAL A O 1
ATOM 676 N N . ARG A 1 86 ? -34.629 24.128 15.696 1.00 54.72 86 ARG A N 1
ATOM 677 C CA . ARG A 1 86 ? -35.389 25.275 16.198 1.00 54.72 86 ARG A CA 1
ATOM 678 C C . ARG A 1 86 ? -36.869 24.943 16.024 1.00 54.72 86 ARG A C 1
ATOM 680 O O . ARG A 1 86 ? -37.348 24.916 14.896 1.00 54.72 86 ARG A O 1
ATOM 687 N N . LEU A 1 87 ? -37.570 24.682 17.125 1.00 56.41 87 LEU A N 1
ATOM 688 C CA . LEU A 1 87 ? -39.030 24.748 17.149 1.00 56.41 87 LEU A CA 1
ATOM 689 C C . LEU A 1 87 ? -39.438 26.217 16.986 1.00 56.41 87 LEU A C 1
ATOM 691 O O . LEU A 1 87 ? -39.063 27.059 17.801 1.00 56.41 87 LEU A O 1
ATOM 695 N N . LEU A 1 88 ? -40.159 26.518 15.909 1.00 63.25 88 LEU A N 1
ATOM 696 C CA . LEU A 1 88 ? -40.885 27.776 15.759 1.00 63.25 88 LEU A CA 1
ATOM 697 C C . LEU A 1 88 ? -42.177 27.688 16.593 1.00 63.25 88 LEU A C 1
ATOM 699 O O . LEU A 1 88 ? -42.772 26.609 16.646 1.00 63.25 88 LEU A O 1
ATOM 703 N N . PRO A 1 89 ? -42.613 28.773 17.256 1.00 60.22 89 PRO A N 1
ATOM 704 C CA . PRO A 1 89 ? -43.845 28.754 18.033 1.00 60.22 89 PRO A CA 1
ATOM 705 C C . PRO A 1 89 ? -45.060 28.635 17.104 1.00 60.22 89 PRO A C 1
ATOM 707 O O . PRO A 1 89 ? -45.125 29.289 16.063 1.00 60.22 89 PRO A O 1
ATOM 710 N N . ALA A 1 90 ? -46.014 27.785 17.487 1.00 58.66 90 ALA A N 1
ATOM 711 C CA . ALA A 1 90 ? -47.297 27.655 16.80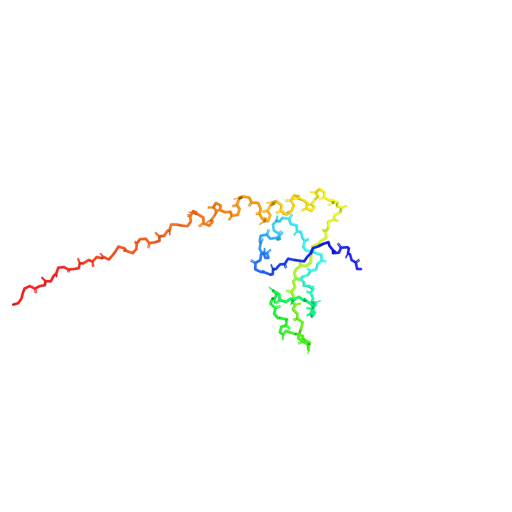9 1.00 58.66 90 ALA A CA 1
ATOM 712 C C . ALA A 1 90 ? -48.110 28.947 16.997 1.00 58.66 90 ALA A C 1
ATOM 714 O O . ALA A 1 90 ? -48.279 29.418 18.121 1.00 58.66 90 ALA A O 1
ATOM 715 N N . GLY A 1 91 ? -48.573 29.534 15.893 1.00 61.16 91 GLY A N 1
ATOM 716 C CA . GLY A 1 91 ? -49.494 30.666 15.916 1.00 61.16 91 GLY A CA 1
ATOM 717 C C . GLY A 1 91 ? -50.890 30.219 16.346 1.00 61.16 91 GLY A C 1
ATOM 718 O O . GLY A 1 91 ? -51.401 29.228 15.830 1.00 61.16 91 GLY A O 1
ATOM 719 N N . ASN A 1 92 ? -51.485 30.955 17.285 1.00 57.47 92 ASN A N 1
ATOM 720 C CA . ASN A 1 92 ? -52.892 30.826 17.653 1.00 57.47 92 ASN A CA 1
ATOM 721 C C . ASN A 1 92 ? -53.771 31.438 16.556 1.00 57.47 92 ASN A C 1
ATOM 723 O O . ASN A 1 92 ? -53.579 32.604 16.200 1.00 57.47 92 ASN A O 1
ATOM 727 N N . GLY A 1 93 ? -54.737 30.658 16.077 1.00 53.97 93 GLY A N 1
ATOM 728 C CA . GLY A 1 93 ? -55.918 31.102 15.341 1.00 53.97 93 GLY A CA 1
ATOM 729 C C . GLY A 1 93 ? -57.160 30.585 16.045 1.00 53.97 93 GLY A C 1
ATOM 730 O O . GLY A 1 93 ? -57.080 29.451 16.571 1.00 53.97 93 GLY A O 1
#

Foldseek 3Di:
DADQPDWAAVVLVVQLCVLDNFPDAKDWDQPDDPHDFDPVDPDRTGITTTHDDPDPVSVVVSCCSRPNPVVVVVVVPPPPPPPPPDDDDDDDD